Protein AF-A0A8T3R337-F1 (afdb_monomer_lite)

pLDDT: mean 83.23, std 15.84, range [38.03, 96.12]

Sequence (115 aa):
MPHIHSNEAEADEATDPTAIVEDTVIYLGPLELDQLRAALAAHLGGAIERPDTPARLEQALELVLADRNAPGRSRVVRRPAGISTPECWEVHLVGVDPASDAAIREAGRHGTFPA

Structure (mmCIF, N/CA/C/O backbone):
data_AF-A0A8T3R337-F1
#
_entry.id   AF-A0A8T3R337-F1
#
loop_
_atom_site.group_PDB
_atom_site.id
_atom_site.type_symbol
_atom_site.label_atom_id
_atom_site.label_alt_id
_atom_site.label_comp_id
_atom_site.label_asym_id
_atom_site.label_entity_id
_atom_site.label_seq_id
_atom_site.pdbx_PDB_ins_code
_atom_site.Cartn_x
_atom_site.Cartn_y
_atom_site.Cartn_z
_atom_site.occupancy
_atom_site.B_iso_or_equiv
_atom_site.auth_seq_id
_atom_site.auth_comp_id
_atom_site.auth_asym_id
_atom_site.auth_atom_id
_atom_site.pdbx_P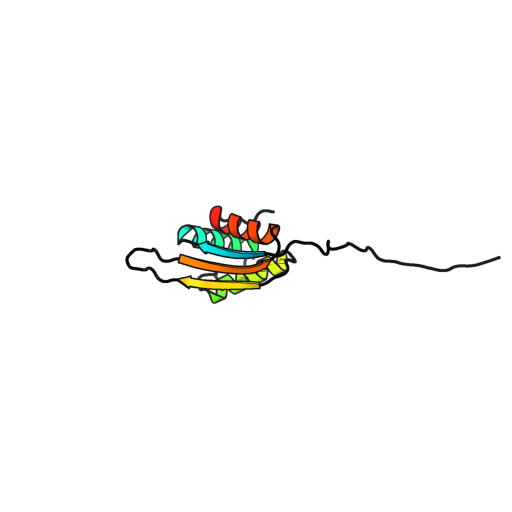DB_model_num
ATOM 1 N N . MET A 1 1 ? 27.345 -12.062 -60.244 1.00 39.06 1 MET A N 1
ATOM 2 C CA . MET A 1 1 ? 26.528 -13.006 -59.458 1.00 39.06 1 MET A CA 1
ATOM 3 C C . MET A 1 1 ? 25.810 -12.200 -58.383 1.00 39.06 1 MET A C 1
ATOM 5 O O . MET A 1 1 ? 26.506 -11.544 -57.618 1.00 39.06 1 MET A O 1
ATOM 9 N N . PRO A 1 2 ? 24.469 -12.137 -58.409 1.00 50.38 2 PRO A N 1
ATOM 10 C CA . PRO A 1 2 ? 23.650 -11.504 -57.372 1.00 50.38 2 PRO A CA 1
ATOM 11 C C . PRO A 1 2 ? 23.574 -12.418 -56.138 1.00 50.38 2 PRO A C 1
ATOM 13 O O . PRO A 1 2 ? 23.873 -13.594 -56.280 1.00 50.38 2 PRO A O 1
ATOM 16 N N . HIS A 1 3 ? 23.185 -11.896 -54.971 1.00 38.03 3 HIS A N 1
ATOM 17 C CA . HIS A 1 3 ? 22.228 -12.504 -54.027 1.00 38.03 3 HIS A CA 1
ATOM 18 C C . HIS A 1 3 ? 21.993 -11.532 -52.855 1.00 38.03 3 HIS A C 1
ATOM 20 O O . HIS A 1 3 ? 22.863 -11.307 -52.021 1.00 38.03 3 HIS A O 1
ATOM 26 N N . ILE A 1 4 ? 20.798 -10.941 -52.845 1.00 56.97 4 ILE A N 1
ATOM 27 C CA . ILE A 1 4 ? 20.146 -10.302 -51.696 1.00 56.97 4 ILE A CA 1
ATOM 28 C C . ILE A 1 4 ? 19.549 -11.424 -50.826 1.00 56.97 4 ILE A C 1
ATOM 30 O O . ILE A 1 4 ? 18.964 -12.344 -51.394 1.00 56.97 4 ILE A O 1
ATOM 34 N N . HIS A 1 5 ? 19.682 -11.327 -49.501 1.00 41.31 5 HIS A N 1
ATOM 35 C CA . HIS A 1 5 ? 18.719 -11.717 -48.446 1.00 41.31 5 HIS A CA 1
ATOM 36 C C . HIS A 1 5 ? 19.282 -11.121 -47.137 1.00 41.31 5 HIS A C 1
ATOM 38 O O . HIS A 1 5 ? 20.414 -11.415 -46.771 1.00 41.31 5 HIS A O 1
ATOM 44 N N . SER A 1 6 ? 18.686 -10.061 -46.585 1.00 54.38 6 SER A N 1
ATOM 45 C CA . SER A 1 6 ? 17.590 -10.116 -45.601 1.00 54.38 6 SER A CA 1
ATOM 46 C C . SER A 1 6 ? 17.969 -10.915 -44.354 1.00 54.38 6 SER A C 1
ATOM 48 O O . SER A 1 6 ? 17.975 -12.138 -44.411 1.00 54.38 6 SER A O 1
ATOM 50 N N . ASN A 1 7 ? 18.210 -10.228 -43.234 1.00 46.41 7 ASN A N 1
ATOM 51 C CA . ASN A 1 7 ? 17.546 -10.599 -41.986 1.00 46.41 7 ASN A CA 1
ATOM 52 C C . ASN A 1 7 ? 17.521 -9.406 -41.022 1.00 46.41 7 ASN A C 1
ATOM 54 O O . ASN A 1 7 ? 18.544 -9.004 -40.470 1.00 46.41 7 ASN A O 1
ATOM 58 N N . GLU A 1 8 ? 16.329 -8.846 -40.868 1.00 56.19 8 GLU A N 1
ATOM 59 C CA . GLU A 1 8 ? 15.905 -8.163 -39.656 1.00 56.19 8 GLU A CA 1
ATOM 60 C C . GLU A 1 8 ? 15.878 -9.217 -38.539 1.00 56.19 8 GLU A C 1
ATOM 62 O O . GLU A 1 8 ? 15.284 -10.277 -38.704 1.00 56.19 8 GLU A O 1
ATOM 67 N N . ALA A 1 9 ? 16.575 -8.965 -37.441 1.00 49.03 9 ALA A N 1
ATOM 68 C CA . ALA A 1 9 ? 16.358 -9.632 -36.161 1.00 49.03 9 ALA A CA 1
ATOM 69 C C . ALA A 1 9 ? 16.787 -8.591 -35.127 1.00 49.03 9 ALA A C 1
ATOM 71 O O . ALA A 1 9 ? 17.971 -8.298 -34.979 1.00 49.03 9 ALA A O 1
ATOM 72 N N . GLU A 1 10 ? 15.845 -7.717 -34.787 1.00 48.22 10 GLU A N 1
ATOM 73 C CA . GLU A 1 10 ? 15.122 -7.818 -33.518 1.00 48.22 10 GLU A CA 1
ATOM 74 C C . GLU A 1 10 ? 16.071 -7.450 -32.383 1.00 48.22 10 GLU A C 1
ATOM 76 O O . GLU A 1 10 ? 16.991 -8.183 -32.027 1.00 48.22 10 GLU A O 1
ATOM 81 N N . ALA A 1 11 ? 15.861 -6.239 -31.869 1.00 51.09 11 ALA A N 1
ATOM 82 C CA . ALA A 1 11 ? 16.364 -5.833 -30.576 1.00 51.09 11 ALA A CA 1
ATOM 83 C C . ALA A 1 11 ? 15.781 -6.804 -29.542 1.00 51.09 11 ALA A C 1
ATOM 85 O O . ALA A 1 11 ? 14.686 -6.596 -29.029 1.00 51.09 11 ALA A O 1
ATOM 86 N N . ASP A 1 12 ? 16.506 -7.890 -29.292 1.00 47.31 12 ASP A N 1
ATOM 87 C CA . ASP A 1 12 ? 16.351 -8.711 -28.104 1.00 47.31 12 ASP A CA 1
ATOM 88 C C . ASP A 1 12 ? 16.875 -7.858 -26.946 1.00 47.31 12 ASP A C 1
ATOM 90 O O . ASP A 1 12 ? 18.025 -7.950 -26.513 1.00 47.31 12 ASP A O 1
ATOM 94 N N . GLU A 1 13 ? 16.044 -6.910 -26.509 1.00 52.41 13 GLU A N 1
ATOM 95 C CA . GLU A 1 13 ? 16.128 -6.388 -25.157 1.00 52.41 13 GLU A CA 1
ATOM 96 C C . GLU A 1 13 ? 15.758 -7.572 -24.269 1.00 52.41 13 GLU A C 1
ATOM 98 O O . GLU A 1 13 ? 14.593 -7.802 -23.942 1.00 52.41 13 GLU A O 1
ATOM 103 N N . ALA A 1 14 ? 16.768 -8.401 -24.003 1.00 49.53 14 ALA A N 1
ATOM 104 C CA . ALA A 1 14 ? 16.708 -9.494 -23.066 1.00 49.53 14 ALA A CA 1
ATOM 105 C C . ALA A 1 14 ? 16.290 -8.895 -21.724 1.00 49.53 14 ALA A C 1
ATOM 107 O O . ALA A 1 14 ? 17.115 -8.430 -20.938 1.00 49.53 14 ALA A O 1
ATOM 108 N N . THR A 1 15 ? 14.981 -8.870 -21.482 1.00 55.28 15 THR A N 1
ATOM 109 C CA . THR A 1 15 ? 14.438 -8.817 -20.136 1.00 55.28 15 THR A CA 1
ATOM 110 C C . THR A 1 15 ? 15.079 -9.993 -19.434 1.00 55.28 15 THR A C 1
ATOM 112 O O . THR A 1 15 ? 14.800 -11.140 -19.785 1.00 55.28 15 THR A O 1
ATOM 115 N N . ASP A 1 16 ? 16.020 -9.698 -18.542 1.00 50.34 16 ASP A N 1
ATOM 116 C CA . ASP A 1 16 ? 16.810 -10.699 -17.847 1.00 50.34 16 ASP A CA 1
ATOM 117 C C . ASP A 1 16 ? 15.842 -11.733 -17.240 1.00 50.34 16 ASP A C 1
ATOM 119 O O . ASP A 1 16 ? 15.059 -11.390 -16.346 1.00 50.34 16 ASP A O 1
ATOM 123 N N . PRO A 1 17 ? 15.815 -12.987 -17.731 1.00 52.47 17 PRO A N 1
ATOM 124 C CA . PRO A 1 17 ? 14.813 -13.975 -17.325 1.00 52.47 17 PRO A CA 1
ATOM 125 C C . PRO A 1 17 ? 15.043 -14.483 -15.892 1.00 52.47 17 PRO A C 1
ATOM 127 O O . PRO A 1 17 ? 14.381 -15.420 -15.446 1.00 52.47 17 PRO A O 1
ATOM 130 N N . THR A 1 18 ? 15.979 -13.860 -15.170 1.00 52.72 18 THR A N 1
ATOM 131 C CA . THR A 1 18 ? 16.374 -14.173 -13.800 1.00 52.72 18 THR A CA 1
ATOM 132 C C . THR A 1 18 ? 16.157 -12.996 -12.854 1.00 52.72 18 THR A C 1
ATOM 134 O O . THR A 1 18 ? 16.812 -12.930 -11.813 1.00 52.72 18 THR A O 1
ATOM 137 N N . ALA A 1 19 ? 15.253 -12.061 -13.171 1.00 59.44 19 ALA A N 1
ATOM 138 C CA . ALA A 1 19 ? 14.753 -11.143 -12.153 1.00 59.44 19 ALA A CA 1
ATOM 139 C C . ALA A 1 19 ? 14.232 -11.991 -10.983 1.00 59.44 19 ALA A C 1
ATOM 141 O O . ALA A 1 19 ? 13.258 -12.729 -11.123 1.00 59.44 19 ALA A O 1
ATOM 142 N N . ILE A 1 20 ? 14.956 -11.974 -9.863 1.00 63.66 20 ILE A N 1
ATOM 143 C CA . ILE A 1 20 ? 14.569 -12.710 -8.663 1.00 63.66 20 ILE A CA 1
ATOM 144 C C . ILE A 1 20 ? 13.233 -12.126 -8.243 1.00 63.66 20 ILE A C 1
ATOM 146 O O . ILE A 1 20 ? 13.100 -10.915 -8.141 1.00 63.66 20 ILE A O 1
ATOM 150 N N . VAL A 1 21 ? 12.240 -12.983 -8.066 1.00 75.69 21 VAL A N 1
ATOM 151 C CA . VAL A 1 21 ? 10.893 -12.564 -7.720 1.00 75.69 21 VAL A CA 1
ATOM 152 C C . VAL A 1 21 ? 10.619 -13.006 -6.291 1.00 75.69 21 VAL A C 1
ATOM 154 O O . VAL A 1 21 ? 10.826 -14.177 -5.964 1.00 75.69 21 VAL A O 1
ATOM 157 N N . GLU A 1 22 ? 10.177 -12.083 -5.441 1.00 77.75 22 GLU A N 1
ATOM 158 C CA . GLU A 1 22 ? 10.007 -12.330 -4.011 1.00 77.75 22 GLU A CA 1
ATOM 159 C C . GLU A 1 22 ? 8.573 -12.068 -3.549 1.00 77.75 22 GLU A C 1
ATOM 161 O O . GLU A 1 22 ? 7.881 -11.167 -4.032 1.00 77.75 22 GLU A O 1
ATOM 166 N N . ASP A 1 23 ? 8.151 -12.863 -2.565 1.00 88.31 23 ASP A N 1
ATOM 167 C CA . ASP A 1 23 ? 6.916 -12.636 -1.829 1.00 88.31 23 ASP A CA 1
ATOM 168 C C . ASP A 1 23 ? 7.254 -11.891 -0.535 1.00 88.31 23 ASP A C 1
ATOM 170 O O . ASP A 1 23 ? 7.925 -12.421 0.355 1.00 88.31 23 ASP A O 1
ATOM 174 N N . THR A 1 24 ? 6.782 -10.654 -0.420 1.00 90.00 24 THR A N 1
ATOM 175 C CA . THR A 1 24 ? 7.024 -9.784 0.732 1.00 90.00 24 THR A CA 1
ATOM 176 C C . THR A 1 24 ? 5.720 -9.424 1.432 1.00 90.00 24 THR A C 1
ATOM 178 O O . THR A 1 24 ? 4.705 -9.139 0.801 1.00 90.00 24 THR A O 1
ATOM 181 N N . VAL A 1 25 ? 5.780 -9.316 2.763 1.00 92.75 25 VAL A N 1
ATOM 182 C CA . VAL A 1 25 ? 4.742 -8.659 3.567 1.00 92.75 25 VAL A CA 1
ATOM 183 C C . VAL A 1 25 ? 5.308 -7.399 4.220 1.00 92.75 25 VAL A C 1
ATOM 185 O O . VAL A 1 25 ? 6.291 -7.459 4.959 1.00 92.75 25 VAL A O 1
ATOM 188 N N . ILE A 1 26 ? 4.670 -6.258 3.966 1.00 92.81 26 ILE A N 1
ATOM 189 C CA . ILE A 1 26 ? 4.994 -4.956 4.556 1.00 92.81 26 ILE A CA 1
ATOM 190 C C . ILE A 1 26 ? 3.910 -4.606 5.575 1.00 92.81 26 ILE A C 1
ATOM 192 O O . ILE A 1 26 ? 2.724 -4.582 5.246 1.00 92.81 26 ILE A O 1
ATOM 196 N N . TYR A 1 27 ? 4.316 -4.298 6.806 1.00 93.38 27 TYR A N 1
ATOM 197 C CA . TYR A 1 27 ? 3.423 -3.776 7.837 1.00 93.38 27 TYR A CA 1
ATOM 198 C C . TYR A 1 27 ? 3.518 -2.254 7.864 1.00 93.38 27 TYR A C 1
ATOM 200 O O . TYR A 1 27 ? 4.587 -1.701 8.113 1.00 93.38 27 TYR A O 1
ATOM 208 N N . LEU A 1 28 ? 2.394 -1.587 7.622 1.00 93.94 28 LEU A N 1
ATOM 209 C CA . LEU A 1 28 ? 2.281 -0.135 7.613 1.00 93.94 28 LEU A CA 1
ATOM 210 C C . LEU A 1 28 ? 1.531 0.321 8.861 1.00 93.94 28 LEU A C 1
ATOM 212 O O . LEU A 1 28 ? 0.365 -0.038 9.067 1.00 93.94 28 LEU A O 1
ATOM 216 N N . GLY A 1 29 ? 2.199 1.114 9.694 1.00 92.81 29 GLY A N 1
ATOM 217 C CA . GLY A 1 29 ? 1.534 1.883 10.733 1.00 92.81 29 GLY A CA 1
ATOM 218 C C . GLY A 1 29 ? 0.788 3.086 10.140 1.00 92.81 29 GLY A C 1
ATOM 219 O O . GLY A 1 29 ? 0.818 3.320 8.929 1.00 92.81 29 GLY A O 1
ATOM 220 N N . PRO A 1 30 ? 0.093 3.875 10.978 1.00 91.12 30 PRO A N 1
ATOM 221 C CA . PRO A 1 30 ? -0.673 5.026 10.507 1.00 91.12 30 PRO A CA 1
ATOM 222 C C . PRO A 1 30 ? 0.165 6.063 9.749 1.00 91.12 30 PRO A C 1
ATOM 224 O O . PRO A 1 30 ? -0.326 6.643 8.784 1.00 91.12 30 PRO A O 1
ATOM 227 N N . LEU A 1 31 ? 1.414 6.286 10.177 1.00 92.69 31 LEU A N 1
ATOM 228 C CA . LEU A 1 31 ? 2.317 7.244 9.542 1.00 92.69 31 LEU A CA 1
ATOM 229 C C . LEU A 1 31 ? 2.789 6.732 8.180 1.00 92.69 31 LEU A C 1
ATOM 231 O O . LEU A 1 31 ? 2.675 7.449 7.190 1.00 92.69 31 LEU A O 1
ATOM 235 N N . GLU A 1 32 ? 3.267 5.490 8.124 1.00 94.75 32 GLU A N 1
ATOM 236 C CA . GLU A 1 32 ? 3.773 4.889 6.890 1.00 94.75 32 GLU A CA 1
ATOM 237 C C . GLU A 1 32 ? 2.665 4.749 5.842 1.00 94.75 32 GLU A C 1
ATOM 239 O O . GLU A 1 32 ? 2.873 4.949 4.646 1.00 94.75 32 GLU A O 1
ATOM 244 N N . LEU A 1 33 ? 1.447 4.449 6.296 1.00 94.38 33 LEU A N 1
ATOM 245 C CA . LEU A 1 33 ? 0.272 4.392 5.441 1.00 94.38 33 LEU A CA 1
ATOM 246 C C . LEU A 1 33 ? -0.073 5.765 4.851 1.00 94.38 33 LEU A C 1
ATOM 248 O O . LEU A 1 33 ? -0.410 5.847 3.672 1.00 94.38 33 LEU A O 1
ATOM 252 N N . ASP A 1 34 ? -0.011 6.839 5.640 1.00 94.25 34 ASP A N 1
ATOM 253 C CA . ASP A 1 34 ? -0.262 8.198 5.144 1.00 94.25 34 ASP A CA 1
ATOM 254 C C . ASP A 1 34 ? 0.803 8.633 4.127 1.00 94.25 34 ASP A C 1
ATOM 256 O O . ASP A 1 34 ? 0.467 9.119 3.045 1.00 94.25 34 ASP A O 1
ATOM 260 N N . GLN A 1 35 ? 2.073 8.345 4.420 1.00 95.38 35 GLN A N 1
ATOM 261 C CA . GLN A 1 35 ? 3.194 8.587 3.515 1.00 95.38 35 GLN A CA 1
ATOM 262 C C . GLN A 1 35 ? 3.029 7.834 2.193 1.00 95.38 35 GLN A C 1
ATOM 264 O O . GLN A 1 35 ? 3.093 8.451 1.130 1.00 95.38 35 GLN A O 1
ATOM 269 N N . LEU A 1 36 ? 2.724 6.534 2.237 1.00 95.06 36 LEU A N 1
ATOM 270 C CA . LEU A 1 36 ? 2.492 5.741 1.031 1.00 95.06 36 LEU A CA 1
ATOM 271 C C . LEU A 1 36 ? 1.326 6.298 0.204 1.00 95.06 36 LEU A C 1
ATOM 273 O O . LEU A 1 36 ? 1.422 6.400 -1.016 1.00 95.06 36 LEU A O 1
ATOM 277 N N . ARG A 1 37 ? 0.225 6.700 0.848 1.00 94.50 37 ARG A N 1
ATOM 278 C CA . ARG A 1 37 ? -0.932 7.296 0.159 1.00 94.50 37 ARG A CA 1
ATOM 279 C C . ARG A 1 37 ? -0.576 8.608 -0.529 1.00 94.50 37 ARG A C 1
ATOM 281 O O . ARG A 1 37 ? -1.021 8.835 -1.653 1.00 94.50 37 ARG A O 1
ATOM 288 N N . ALA A 1 38 ? 0.202 9.460 0.135 1.00 92.75 38 ALA A N 1
ATOM 289 C CA . ALA A 1 38 ? 0.687 10.706 -0.443 1.00 92.75 38 ALA A CA 1
ATOM 290 C C . ALA A 1 38 ? 1.614 10.437 -1.638 1.00 92.75 38 ALA A C 1
ATOM 292 O O . ALA A 1 38 ? 1.436 11.050 -2.689 1.00 92.75 38 ALA A O 1
ATOM 293 N N . ALA A 1 39 ? 2.526 9.468 -1.508 1.00 94.12 39 ALA A N 1
ATOM 294 C CA . ALA A 1 39 ? 3.421 9.043 -2.579 1.00 94.12 39 ALA A CA 1
ATOM 295 C C . ALA A 1 39 ? 2.643 8.539 -3.802 1.00 94.12 39 ALA A C 1
ATOM 297 O O . ALA A 1 39 ? 2.914 8.957 -4.922 1.00 94.12 39 ALA A O 1
ATOM 298 N N . LEU A 1 40 ? 1.642 7.680 -3.585 1.00 93.56 40 LEU A N 1
ATOM 299 C CA . LEU A 1 40 ? 0.793 7.129 -4.643 1.00 93.56 40 LEU A CA 1
ATOM 300 C C . LEU A 1 40 ? -0.003 8.220 -5.357 1.00 93.56 40 LEU A C 1
ATOM 302 O O . LEU A 1 40 ? -0.057 8.237 -6.582 1.00 93.56 40 LEU A O 1
ATOM 306 N N . ALA A 1 41 ? -0.589 9.152 -4.602 1.00 91.69 41 ALA A N 1
ATOM 307 C CA . ALA A 1 41 ? -1.320 10.277 -5.175 1.00 91.69 41 ALA A CA 1
ATOM 308 C C . ALA A 1 41 ? -0.405 11.225 -5.967 1.00 91.69 41 ALA A C 1
ATOM 310 O O . ALA A 1 41 ? -0.826 11.769 -6.984 1.00 91.69 41 ALA A O 1
ATOM 311 N N . ALA A 1 42 ? 0.842 11.421 -5.528 1.00 91.81 42 ALA A N 1
ATOM 312 C CA . ALA A 1 42 ? 1.823 12.223 -6.252 1.00 91.81 42 ALA A CA 1
ATOM 313 C C . ALA A 1 42 ? 2.323 11.522 -7.527 1.00 91.81 42 ALA A C 1
ATOM 315 O O . ALA A 1 42 ? 2.460 12.177 -8.557 1.00 91.81 42 ALA A O 1
ATOM 316 N N . HIS A 1 43 ? 2.562 10.207 -7.463 1.00 90.50 43 HIS A N 1
ATOM 317 C CA . HIS A 1 43 ? 3.081 9.403 -8.575 1.00 90.50 43 HIS A CA 1
ATOM 318 C C . HIS A 1 43 ? 2.037 9.185 -9.672 1.00 90.50 43 HIS A C 1
ATOM 320 O O . HIS A 1 43 ? 2.298 9.437 -10.842 1.00 90.50 43 HIS A O 1
ATOM 326 N N . LEU A 1 44 ? 0.827 8.765 -9.293 1.00 89.25 44 LEU A N 1
ATOM 327 C CA . LEU A 1 44 ? -0.256 8.451 -10.233 1.00 89.25 44 LEU A CA 1
ATOM 328 C C . LEU A 1 44 ? -1.132 9.671 -10.567 1.0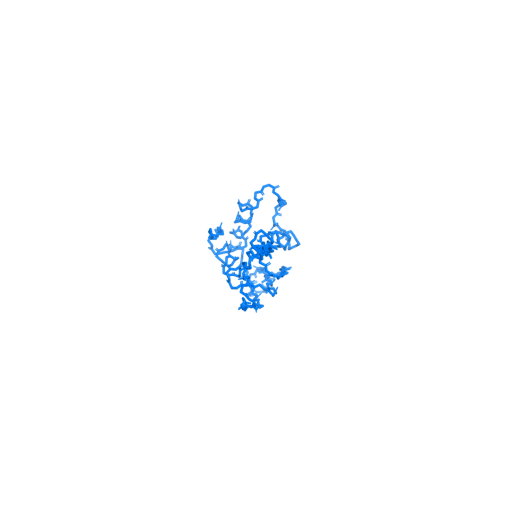0 89.25 44 LEU A C 1
ATOM 330 O O . LEU A 1 44 ? -1.945 9.635 -11.495 1.00 89.25 44 LEU A O 1
ATOM 334 N N . GLY A 1 45 ? -0.991 10.765 -9.816 1.00 85.38 45 GLY A N 1
ATOM 335 C CA . GLY A 1 45 ? -1.762 11.988 -10.009 1.00 85.38 45 GLY A CA 1
ATOM 336 C C . GLY A 1 45 ? -3.274 11.762 -9.894 1.00 85.38 45 GLY A C 1
ATOM 337 O O . GLY A 1 45 ? -3.763 11.019 -9.045 1.00 85.38 45 GLY A O 1
ATOM 338 N N . GLY A 1 46 ? -4.039 12.411 -10.778 1.00 78.88 46 GLY A N 1
ATOM 339 C CA . GLY A 1 46 ? -5.503 12.310 -10.827 1.00 78.88 46 GLY A CA 1
ATOM 340 C C . GLY A 1 46 ? -6.047 11.005 -11.421 1.00 78.88 46 GLY A C 1
ATOM 341 O O . GLY A 1 46 ? -7.253 10.909 -11.633 1.00 78.88 46 GLY A O 1
ATOM 342 N N . ALA A 1 47 ? -5.186 10.028 -11.727 1.00 78.56 47 ALA A N 1
ATOM 343 C CA . ALA A 1 47 ? -5.598 8.748 -12.301 1.00 78.56 47 ALA A CA 1
ATOM 344 C C . ALA A 1 47 ? -6.244 7.802 -11.275 1.00 78.56 47 ALA A C 1
ATOM 346 O O . ALA A 1 47 ? -6.874 6.820 -11.669 1.00 78.56 47 ALA A O 1
ATOM 347 N N . ILE A 1 48 ? -6.109 8.089 -9.975 1.00 85.81 48 ILE A N 1
ATOM 348 C CA . ILE A 1 48 ? -6.650 7.255 -8.899 1.00 85.81 48 ILE A CA 1
ATOM 349 C C . ILE A 1 48 ? -7.623 8.010 -7.999 1.00 85.81 48 ILE A C 1
ATOM 351 O O . ILE A 1 48 ? -7.485 9.206 -7.736 1.00 85.81 48 ILE A O 1
ATOM 355 N N . GLU A 1 49 ? -8.593 7.273 -7.460 1.00 87.44 49 GLU A N 1
ATOM 356 C CA . GLU A 1 49 ? -9.312 7.715 -6.270 1.00 87.44 49 GLU A CA 1
ATOM 357 C C . GLU A 1 49 ? -8.371 7.733 -5.056 1.00 87.44 49 GLU A C 1
ATOM 359 O O . GLU A 1 49 ? -7.350 7.044 -5.020 1.00 87.44 49 GLU A O 1
ATOM 364 N N . ARG A 1 50 ? -8.737 8.492 -4.016 1.00 86.81 50 ARG A N 1
ATOM 365 C CA . ARG A 1 50 ? -7.953 8.553 -2.777 1.00 86.81 50 ARG A CA 1
ATOM 366 C C . ARG A 1 50 ? -7.766 7.132 -2.201 1.00 86.81 50 ARG A C 1
ATOM 368 O O . ARG A 1 50 ? -8.771 6.482 -1.928 1.00 86.81 50 ARG A O 1
ATOM 375 N N . PRO A 1 51 ? -6.530 6.656 -1.953 1.00 90.44 51 PRO A N 1
ATOM 376 C CA . PRO A 1 51 ? -6.268 5.288 -1.486 1.00 90.44 51 PRO A CA 1
ATOM 377 C C . PRO A 1 51 ? -6.553 5.092 0.019 1.00 90.44 51 PRO A C 1
ATOM 379 O O . PRO A 1 51 ? -5.697 4.690 0.804 1.00 90.44 51 PRO A O 1
ATOM 382 N N . ASP A 1 52 ? -7.772 5.410 0.457 1.00 90.56 52 ASP A N 1
ATOM 383 C CA . ASP A 1 52 ? -8.210 5.438 1.859 1.00 90.56 52 ASP A CA 1
ATOM 384 C C . ASP A 1 52 ? -8.826 4.119 2.362 1.00 90.56 52 ASP A C 1
ATOM 386 O O . ASP A 1 52 ? -8.976 3.922 3.569 1.00 90.56 52 ASP A O 1
ATOM 390 N N . THR A 1 53 ? -9.134 3.192 1.454 1.00 92.81 53 THR A N 1
ATOM 391 C CA . THR A 1 53 ? -9.640 1.843 1.752 1.00 92.81 53 THR A CA 1
ATOM 392 C C . THR A 1 53 ? -8.648 0.775 1.282 1.00 92.81 53 THR A C 1
ATOM 394 O O . THR A 1 53 ? -7.859 1.055 0.379 1.00 92.81 53 THR A O 1
ATOM 397 N N . PRO A 1 54 ? -8.669 -0.451 1.846 1.00 94.25 54 PRO A N 1
ATOM 398 C CA . PRO A 1 54 ? -7.764 -1.519 1.415 1.00 94.25 54 PRO A CA 1
ATOM 399 C C . PRO A 1 54 ? -7.846 -1.795 -0.086 1.00 94.25 54 PRO A C 1
ATOM 401 O O . PRO A 1 54 ? -6.819 -1.825 -0.747 1.00 94.25 54 PRO A O 1
ATOM 404 N N . ALA A 1 55 ? -9.061 -1.875 -0.636 1.00 93.69 55 ALA A N 1
ATOM 405 C CA . ALA A 1 55 ? -9.275 -2.118 -2.061 1.00 93.69 55 ALA A CA 1
ATOM 406 C C . ALA A 1 55 ? -8.715 -0.995 -2.952 1.00 93.69 55 ALA A C 1
ATOM 408 O O . ALA A 1 55 ? -8.120 -1.271 -3.987 1.00 93.69 55 ALA A O 1
ATOM 409 N N . ARG A 1 56 ? -8.866 0.275 -2.548 1.00 94.56 56 ARG A N 1
ATOM 410 C CA . ARG A 1 56 ? -8.300 1.402 -3.309 1.00 94.56 56 ARG A CA 1
ATOM 411 C C . ARG A 1 56 ? -6.783 1.471 -3.207 1.00 94.56 56 ARG A C 1
ATOM 413 O O . ARG A 1 56 ? -6.130 1.825 -4.180 1.00 94.56 56 ARG A O 1
ATOM 420 N N . LEU A 1 57 ? -6.226 1.152 -2.039 1.00 94.94 57 LEU A N 1
ATOM 421 C CA . LEU A 1 57 ? -4.778 1.085 -1.874 1.00 94.94 57 LEU A CA 1
ATOM 422 C C . LEU A 1 57 ? -4.187 -0.042 -2.725 1.00 94.94 57 LEU A C 1
ATOM 424 O O . LEU A 1 57 ? -3.194 0.185 -3.401 1.00 94.94 57 LEU A O 1
ATOM 428 N N . GLU A 1 58 ? -4.827 -1.212 -2.738 1.00 95.31 58 GLU A N 1
ATOM 429 C CA . GLU A 1 58 ? -4.465 -2.340 -3.603 1.00 95.31 58 GLU A CA 1
ATOM 430 C C . GLU A 1 58 ? -4.484 -1.921 -5.076 1.00 95.31 58 GLU A C 1
ATOM 432 O O . GLU A 1 58 ? -3.471 -2.020 -5.753 1.00 95.31 58 GLU A O 1
ATOM 437 N N . GLN A 1 59 ? -5.576 -1.315 -5.552 1.00 94.31 59 GLN A N 1
ATOM 438 C CA . GLN A 1 59 ? -5.664 -0.829 -6.931 1.00 94.31 59 GLN A CA 1
ATOM 439 C C . GLN A 1 59 ? -4.573 0.197 -7.280 1.00 94.31 59 GLN A C 1
ATOM 441 O O . GLN A 1 59 ? -4.014 0.151 -8.373 1.00 94.31 59 GLN A O 1
ATOM 446 N N . ALA A 1 60 ? -4.263 1.127 -6.375 1.00 94.81 60 ALA A N 1
ATOM 447 C CA . ALA A 1 60 ? -3.195 2.097 -6.597 1.00 94.81 60 ALA A CA 1
ATOM 448 C C . ALA A 1 60 ? -1.814 1.421 -6.665 1.00 94.81 60 ALA A C 1
ATOM 450 O O . ALA A 1 60 ? -0.990 1.804 -7.489 1.00 94.81 60 ALA A O 1
ATOM 451 N N . LEU A 1 61 ? -1.570 0.395 -5.845 1.00 94.25 61 LEU A N 1
ATOM 452 C CA . LEU A 1 61 ? -0.337 -0.391 -5.898 1.00 94.25 61 LEU A CA 1
ATOM 453 C C . LEU A 1 61 ? -0.233 -1.196 -7.198 1.00 94.25 61 LEU A C 1
ATOM 455 O O . LEU A 1 61 ? 0.825 -1.172 -7.817 1.00 94.25 61 LEU A O 1
ATOM 459 N N . GLU A 1 62 ? -1.318 -1.826 -7.661 1.00 93.94 62 GLU A N 1
ATOM 460 C CA . GLU A 1 62 ? -1.358 -2.496 -8.972 1.00 93.94 62 GLU A CA 1
ATOM 461 C C . GLU A 1 62 ? -0.989 -1.541 -10.111 1.00 93.94 62 GLU A C 1
ATOM 463 O O . GLU A 1 62 ? -0.240 -1.904 -11.014 1.00 93.94 62 GLU A O 1
ATOM 468 N N . LEU A 1 63 ? -1.488 -0.303 -10.064 1.00 93.50 63 LEU A N 1
ATOM 469 C CA . LEU A 1 63 ? -1.177 0.703 -11.076 1.00 93.50 63 LEU A CA 1
ATOM 470 C C . LEU A 1 63 ? 0.294 1.119 -11.047 1.00 93.50 63 LEU A C 1
ATOM 472 O O . LEU A 1 63 ? 0.883 1.280 -12.110 1.00 93.50 63 LEU A O 1
ATOM 476 N N . VAL A 1 64 ? 0.903 1.253 -9.864 1.00 92.44 64 VAL A N 1
ATOM 477 C CA . VAL A 1 64 ? 2.348 1.517 -9.762 1.00 92.44 64 VAL A CA 1
ATOM 478 C C . VAL A 1 64 ? 3.168 0.339 -10.274 1.00 92.44 64 VAL A C 1
ATOM 480 O O . VAL A 1 64 ? 4.139 0.549 -10.994 1.00 92.44 64 VAL A O 1
ATOM 483 N N . LEU A 1 65 ? 2.797 -0.896 -9.931 1.00 91.81 65 LEU A N 1
ATOM 484 C CA . LEU A 1 65 ? 3.490 -2.080 -10.443 1.00 91.81 65 LEU A CA 1
ATOM 485 C C . LEU A 1 65 ? 3.402 -2.138 -11.975 1.00 91.81 65 LEU A C 1
ATOM 487 O O . LEU A 1 65 ? 4.418 -2.331 -12.636 1.00 91.81 65 LEU A O 1
ATOM 491 N N . ALA A 1 66 ? 2.224 -1.871 -12.544 1.00 90.94 66 ALA A N 1
ATOM 492 C CA . ALA A 1 66 ? 2.030 -1.815 -13.990 1.00 90.94 66 ALA A CA 1
ATOM 493 C C . ALA A 1 66 ? 2.833 -0.684 -14.661 1.00 90.94 66 ALA A C 1
ATOM 495 O O . ALA A 1 66 ? 3.457 -0.920 -15.692 1.00 90.94 66 ALA A O 1
ATOM 496 N N . ASP A 1 67 ? 2.858 0.518 -14.075 1.00 90.31 67 ASP A N 1
ATOM 497 C CA . ASP A 1 67 ? 3.645 1.667 -14.559 1.00 90.31 67 ASP A CA 1
ATOM 498 C C . ASP A 1 67 ? 5.150 1.357 -14.591 1.00 90.31 67 ASP A C 1
ATOM 500 O O . ASP A 1 67 ? 5.858 1.729 -15.524 1.00 90.31 67 ASP A O 1
ATOM 504 N N . ARG A 1 68 ? 5.628 0.586 -13.609 1.00 87.25 68 ARG A N 1
ATOM 505 C CA . ARG A 1 68 ? 7.027 0.146 -13.515 1.00 87.25 68 ARG A CA 1
ATOM 506 C C . ARG A 1 68 ? 7.331 -1.110 -14.329 1.00 87.25 68 ARG A C 1
ATOM 508 O O . ARG A 1 68 ? 8.450 -1.610 -14.258 1.00 87.25 68 ARG A O 1
ATOM 515 N N . ASN A 1 69 ? 6.354 -1.628 -15.077 1.00 87.56 69 ASN A N 1
ATOM 516 C CA . ASN A 1 69 ? 6.436 -2.907 -15.783 1.00 87.56 69 ASN A CA 1
ATOM 517 C C . ASN A 1 69 ? 6.898 -4.061 -14.866 1.00 87.56 69 ASN A C 1
ATOM 519 O O . ASN A 1 69 ? 7.584 -4.990 -15.297 1.00 87.56 69 ASN A O 1
ATOM 523 N N . ALA A 1 70 ? 6.549 -3.969 -13.582 1.00 85.00 70 ALA A N 1
ATOM 524 C CA . ALA A 1 70 ? 6.915 -4.932 -12.565 1.00 85.00 70 ALA A CA 1
ATOM 525 C C . ALA A 1 70 ? 5.986 -6.149 -12.660 1.00 85.00 70 ALA A C 1
ATOM 527 O O . ALA A 1 70 ? 4.760 -5.984 -12.723 1.00 85.00 70 ALA A O 1
ATOM 528 N N . PRO A 1 71 ? 6.523 -7.380 -12.648 1.00 83.38 71 PRO A N 1
ATOM 529 C CA . PRO A 1 71 ? 5.690 -8.554 -12.467 1.00 83.38 71 PRO A CA 1
ATOM 530 C C . PRO A 1 71 ? 5.076 -8.536 -11.060 1.00 83.38 71 PRO A C 1
ATOM 532 O O . PRO A 1 71 ? 5.616 -7.935 -10.132 1.00 83.38 71 PRO A O 1
ATOM 535 N N . GLY A 1 72 ? 3.942 -9.216 -10.903 1.00 87.12 72 GLY A N 1
ATOM 536 C CA . GLY A 1 72 ? 3.383 -9.518 -9.589 1.00 87.12 72 GLY A CA 1
ATOM 537 C C . GLY A 1 72 ? 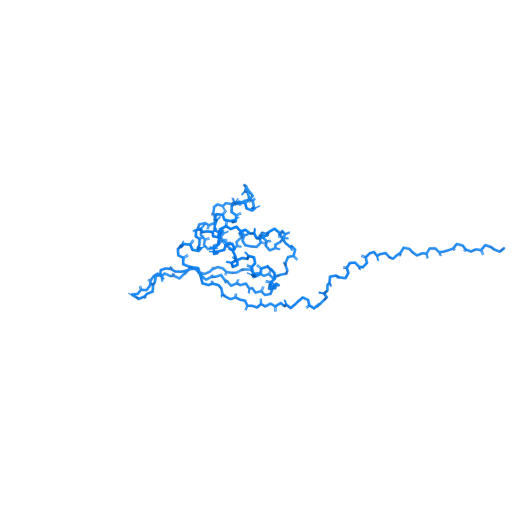2.010 -8.927 -9.327 1.00 87.12 72 GLY A C 1
ATOM 538 O O . GLY A 1 72 ? 1.330 -8.425 -10.221 1.00 87.12 72 GLY A O 1
ATOM 539 N N . ARG A 1 73 ? 1.571 -9.102 -8.082 1.00 90.88 73 ARG A N 1
ATOM 540 C CA . ARG A 1 73 ? 0.290 -8.627 -7.563 1.00 90.88 73 ARG A CA 1
ATOM 541 C C . ARG A 1 73 ? 0.458 -8.142 -6.137 1.00 90.88 73 ARG A C 1
ATOM 543 O O . ARG A 1 73 ? 1.261 -8.665 -5.367 1.00 90.88 73 ARG A O 1
ATOM 550 N N . SER A 1 74 ? -0.369 -7.189 -5.774 1.00 93.31 74 SER A N 1
ATOM 551 C CA . SER A 1 74 ? -0.520 -6.646 -4.443 1.00 93.31 74 SER A CA 1
ATOM 552 C C . SER A 1 74 ? -1.808 -7.156 -3.802 1.00 93.31 74 SER A C 1
ATOM 554 O O . SER A 1 74 ? -2.812 -7.433 -4.460 1.00 93.31 74 SER A O 1
ATOM 556 N N . ARG A 1 75 ? -1.784 -7.296 -2.480 1.00 95.44 75 ARG A N 1
ATOM 557 C CA . ARG A 1 75 ? -2.982 -7.514 -1.681 1.00 95.44 75 ARG A CA 1
ATOM 558 C C . ARG A 1 75 ? -2.907 -6.732 -0.388 1.00 95.44 75 ARG A C 1
ATOM 560 O O . ARG A 1 75 ? -1.916 -6.824 0.332 1.00 95.44 75 ARG A O 1
ATOM 567 N N . VAL A 1 76 ? -3.970 -6.008 -0.058 1.00 96.12 76 VAL A N 1
ATOM 568 C CA . VAL A 1 76 ? -3.996 -5.158 1.138 1.00 96.12 76 VAL A CA 1
ATOM 569 C C . VAL A 1 76 ? -4.992 -5.684 2.162 1.00 96.12 76 VAL A C 1
ATOM 571 O O . VAL A 1 76 ? -6.172 -5.889 1.879 1.00 96.12 76 VAL A O 1
ATOM 574 N N . VAL A 1 77 ? -4.531 -5.860 3.400 1.00 94.88 77 VAL A N 1
ATOM 575 C CA . VAL A 1 77 ? -5.357 -6.301 4.527 1.00 94.88 77 VAL A CA 1
ATOM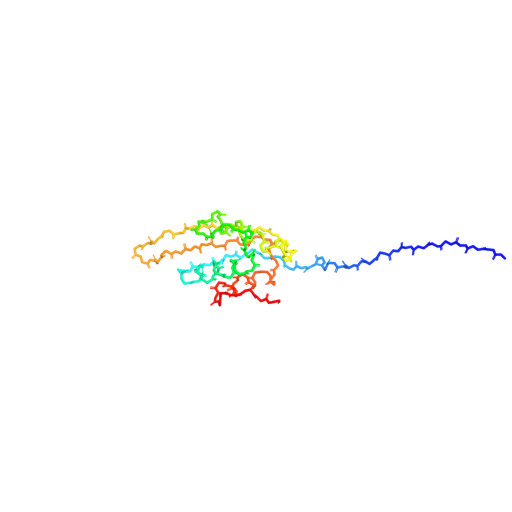 576 C C . VAL A 1 77 ? -5.282 -5.276 5.650 1.00 94.88 77 VAL A C 1
ATOM 578 O O . VAL A 1 77 ? -4.225 -5.015 6.214 1.00 94.88 77 VAL A O 1
ATOM 581 N N . ARG A 1 78 ? -6.430 -4.712 6.030 1.00 94.31 78 ARG A N 1
ATOM 582 C CA . ARG A 1 78 ? -6.533 -3.861 7.221 1.00 94.31 78 ARG A CA 1
ATOM 583 C C . ARG A 1 78 ? -6.592 -4.725 8.477 1.00 94.31 78 ARG A C 1
ATOM 585 O O . ARG A 1 78 ? -7.465 -5.586 8.592 1.00 94.31 78 ARG A O 1
ATOM 592 N N . ARG A 1 79 ? -5.714 -4.458 9.442 1.00 91.19 79 ARG A N 1
ATOM 593 C CA . ARG A 1 79 ? -5.688 -5.119 10.749 1.00 91.19 79 ARG A CA 1
ATOM 594 C C . ARG A 1 79 ? -6.156 -4.127 11.815 1.00 91.19 79 ARG A C 1
ATOM 596 O O . ARG A 1 79 ? -5.503 -3.104 12.022 1.00 91.19 79 ARG A O 1
ATOM 603 N N . PRO A 1 80 ? -7.299 -4.380 12.473 1.00 86.75 80 PRO A N 1
ATOM 604 C CA . PRO A 1 80 ? -7.805 -3.477 13.497 1.00 86.75 80 PRO A CA 1
ATOM 605 C C . PRO A 1 80 ? -6.859 -3.431 14.701 1.00 86.75 80 PRO A C 1
ATOM 607 O O . PRO A 1 80 ? -6.155 -4.402 14.985 1.00 86.75 80 PRO A O 1
ATOM 610 N N . ALA A 1 81 ? -6.882 -2.312 15.429 1.00 87.62 81 ALA A N 1
ATOM 611 C CA . ALA A 1 81 ? -6.145 -2.182 16.679 1.00 87.62 81 ALA A CA 1
ATOM 612 C C . ALA A 1 81 ? -6.572 -3.270 17.679 1.00 87.62 81 ALA A C 1
ATOM 614 O O . ALA A 1 81 ? -7.763 -3.515 17.891 1.00 87.62 81 ALA A O 1
ATOM 615 N N . GLY A 1 82 ? -5.585 -3.918 18.289 1.00 85.50 82 GLY A N 1
ATOM 616 C CA . GLY A 1 82 ? -5.767 -4.839 19.401 1.00 85.50 82 GLY A CA 1
ATOM 617 C C . GLY A 1 82 ? -5.552 -4.140 20.742 1.00 85.50 82 GLY A C 1
ATOM 618 O O . GLY A 1 82 ? -5.199 -2.968 20.812 1.00 85.50 82 GLY A O 1
ATOM 619 N N . ILE A 1 83 ? -5.702 -4.891 21.834 1.00 82.56 83 ILE A N 1
ATOM 620 C CA . ILE A 1 83 ? -5.488 -4.384 23.204 1.00 82.56 83 ILE A CA 1
ATOM 621 C C . ILE A 1 83 ? -4.052 -3.863 23.404 1.00 82.56 83 ILE A C 1
ATOM 623 O O . ILE A 1 83 ? -3.828 -2.947 24.191 1.00 82.56 83 ILE A O 1
ATOM 627 N N . SER A 1 84 ? -3.078 -4.436 22.692 1.00 78.06 84 SER A N 1
ATOM 628 C CA . SER A 1 84 ? -1.654 -4.087 22.814 1.00 78.06 84 SER A CA 1
ATOM 629 C C . SER A 1 84 ? -0.987 -3.749 21.479 1.00 78.06 84 SER A C 1
ATOM 631 O O . SER A 1 84 ? 0.223 -3.546 21.446 1.00 78.06 84 SER A O 1
ATOM 633 N N . THR A 1 85 ? -1.745 -3.692 20.382 1.00 78.31 85 THR A N 1
ATOM 634 C CA . THR A 1 85 ? -1.217 -3.415 19.039 1.00 78.31 85 THR A CA 1
ATOM 635 C C . THR A 1 85 ? -2.010 -2.287 18.384 1.00 78.31 85 THR A C 1
ATOM 637 O O . THR A 1 85 ? -3.241 -2.357 18.368 1.0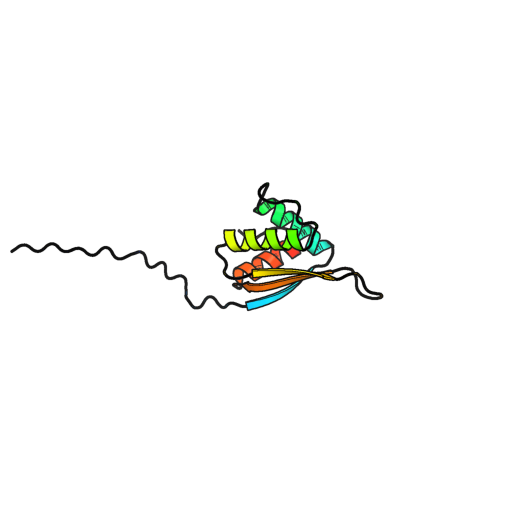0 78.31 85 THR A O 1
ATOM 640 N N . PRO A 1 86 ? -1.353 -1.247 17.840 1.00 83.69 86 PRO A N 1
ATOM 641 C CA . PRO A 1 86 ? -2.054 -0.213 17.086 1.00 83.69 86 PRO A CA 1
ATOM 642 C C . PRO A 1 86 ? -2.679 -0.791 15.808 1.00 83.69 86 PRO A C 1
ATOM 644 O O . PRO A 1 86 ? -2.337 -1.894 15.379 1.00 83.69 86 PRO A O 1
ATOM 647 N N . GLU A 1 87 ? -3.602 -0.041 15.198 1.00 88.50 87 GLU A N 1
ATOM 648 C CA . GLU A 1 87 ? -4.099 -0.370 13.859 1.00 88.50 87 GLU A CA 1
ATOM 649 C C . GLU A 1 87 ? -2.922 -0.381 12.875 1.00 88.50 87 GLU A C 1
ATOM 651 O O . GLU A 1 87 ? -2.115 0.551 12.863 1.00 88.50 87 GLU A O 1
ATOM 656 N N . CYS A 1 88 ? -2.843 -1.419 12.046 1.00 92.56 88 CYS A N 1
ATOM 657 C CA . CYS A 1 88 ? -1.859 -1.509 10.978 1.00 92.56 88 CYS A CA 1
ATOM 658 C C . CYS A 1 88 ? -2.485 -2.076 9.707 1.00 92.56 88 CYS A C 1
ATOM 660 O O . CYS A 1 88 ? -3.554 -2.692 9.721 1.00 92.56 88 CYS A O 1
ATOM 662 N N . TRP A 1 89 ? -1.851 -1.807 8.577 1.00 95.38 89 TRP A N 1
ATOM 663 C CA . TRP A 1 89 ? -2.253 -2.340 7.286 1.00 95.38 89 TRP A CA 1
ATOM 664 C C . TRP A 1 89 ? -1.133 -3.229 6.768 1.00 95.38 89 TRP A C 1
ATOM 666 O O . TRP A 1 89 ? 0.034 -2.855 6.806 1.00 95.38 89 TRP A O 1
ATOM 676 N N . GLU A 1 90 ? -1.491 -4.419 6.315 1.00 94.69 90 GLU A N 1
ATOM 677 C CA . GLU A 1 90 ? -0.568 -5.370 5.717 1.00 94.69 90 GLU A CA 1
ATOM 678 C C . GLU A 1 90 ? -0.665 -5.249 4.201 1.00 94.69 90 GLU A C 1
ATOM 680 O O . GLU A 1 90 ? -1.753 -5.381 3.637 1.00 94.69 90 GLU A O 1
ATOM 685 N N . VAL A 1 91 ? 0.467 -5.015 3.547 1.00 95.06 91 VAL A N 1
ATOM 686 C CA . VAL A 1 91 ? 0.594 -5.055 2.091 1.00 95.06 91 VAL A CA 1
ATOM 687 C C . VAL A 1 91 ? 1.394 -6.294 1.735 1.00 95.06 91 VAL A C 1
ATOM 689 O O . VAL A 1 91 ? 2.557 -6.425 2.107 1.00 95.06 91 VAL A O 1
ATOM 692 N N . HIS A 1 92 ? 0.749 -7.212 1.034 1.00 94.94 92 HIS A N 1
ATOM 693 C CA . HIS A 1 92 ? 1.338 -8.436 0.520 1.00 94.94 92 HIS A CA 1
ATOM 694 C C . HIS A 1 92 ? 1.709 -8.176 -0.934 1.00 94.94 92 HIS A C 1
ATOM 696 O O . HIS A 1 92 ? 0.835 -7.863 -1.736 1.00 94.94 92 HIS A O 1
ATOM 702 N N . LEU A 1 93 ? 2.989 -8.272 -1.260 1.00 92.44 93 LEU A N 1
ATOM 703 C CA . LEU A 1 93 ? 3.510 -8.184 -2.616 1.00 92.44 93 LEU A CA 1
ATOM 704 C C . LEU A 1 93 ? 3.920 -9.592 -3.013 1.00 92.44 93 LEU A C 1
ATOM 706 O O . LEU A 1 93 ? 4.801 -10.166 -2.383 1.00 92.44 93 LEU A O 1
ATOM 710 N N . VAL A 1 94 ? 3.225 -10.165 -3.988 1.00 92.00 94 VAL A N 1
ATOM 711 C CA . VAL A 1 94 ? 3.435 -11.537 -4.448 1.00 92.00 94 VAL A CA 1
ATOM 712 C C . VAL A 1 94 ? 3.986 -11.479 -5.848 1.00 92.00 94 VAL A C 1
ATOM 714 O O . VAL A 1 94 ? 3.376 -10.870 -6.732 1.00 92.00 94 VAL A O 1
ATOM 717 N N . GLY A 1 95 ? 5.099 -12.155 -6.075 1.00 88.44 95 GLY A N 1
ATOM 718 C CA . GLY A 1 95 ? 5.646 -12.210 -7.412 1.00 88.44 95 GLY A CA 1
ATOM 719 C C . GLY A 1 95 ? 6.260 -10.879 -7.882 1.00 88.44 95 GLY A C 1
ATOM 720 O O . GLY A 1 95 ? 6.245 -10.642 -9.087 1.00 88.44 95 GLY A O 1
ATOM 721 N N . VAL A 1 96 ? 6.778 -10.036 -6.975 1.00 88.12 96 VAL A N 1
ATOM 722 C CA . VAL A 1 96 ? 7.333 -8.705 -7.293 1.00 88.12 96 VAL A CA 1
ATOM 723 C C . VAL A 1 96 ? 8.866 -8.724 -7.297 1.00 88.12 96 VAL A C 1
ATOM 725 O O . VAL A 1 96 ? 9.491 -9.442 -6.517 1.00 88.12 96 VAL A O 1
ATOM 728 N N . ASP A 1 97 ? 9.486 -7.946 -8.186 1.00 88.94 97 ASP A N 1
ATOM 729 C CA . ASP A 1 97 ? 10.942 -7.794 -8.232 1.00 88.94 97 ASP A CA 1
ATOM 730 C C . ASP A 1 97 ? 11.481 -6.931 -7.056 1.00 88.94 97 ASP A C 1
ATOM 732 O O . ASP A 1 97 ? 10.782 -6.039 -6.557 1.00 88.94 97 ASP A O 1
ATOM 736 N N . PRO A 1 98 ? 12.741 -7.129 -6.620 1.00 87.56 98 PRO A N 1
ATOM 737 C CA . PRO A 1 98 ? 13.342 -6.392 -5.512 1.00 87.56 98 PRO A CA 1
ATOM 738 C C . PRO A 1 98 ? 13.342 -4.868 -5.664 1.00 87.56 98 PRO A C 1
ATOM 740 O O . PRO A 1 98 ? 13.290 -4.161 -4.657 1.00 87.56 98 PRO A O 1
ATOM 743 N N . ALA A 1 99 ? 13.409 -4.328 -6.887 1.00 89.31 99 ALA A N 1
ATOM 744 C CA . ALA A 1 99 ? 13.420 -2.881 -7.098 1.00 89.31 99 ALA A CA 1
ATOM 745 C C . ALA A 1 99 ? 12.024 -2.272 -6.889 1.00 89.31 99 ALA A C 1
ATOM 747 O O . ALA A 1 99 ? 11.902 -1.137 -6.421 1.00 89.31 99 ALA A O 1
ATOM 748 N N . SER A 1 100 ? 10.966 -3.014 -7.207 1.00 88.94 100 SER A N 1
ATOM 749 C CA . SER A 1 100 ? 9.570 -2.641 -6.951 1.00 88.94 100 SER A CA 1
ATOM 750 C C . SER A 1 100 ? 9.167 -2.800 -5.498 1.00 88.94 100 SER A C 1
ATOM 752 O O . SER A 1 100 ? 8.578 -1.883 -4.920 1.00 88.94 100 SER A O 1
ATOM 754 N N . ASP A 1 101 ? 9.586 -3.888 -4.865 1.00 90.62 101 ASP A N 1
ATOM 755 C CA . ASP A 1 101 ? 9.447 -4.070 -3.425 1.00 90.62 101 ASP A CA 1
ATOM 756 C C . ASP A 1 101 ? 10.160 -2.950 -2.636 1.00 90.62 101 ASP A C 1
ATOM 758 O O . ASP A 1 101 ? 9.561 -2.290 -1.778 1.00 90.62 101 ASP A O 1
ATOM 762 N N . ALA A 1 102 ? 11.416 -2.640 -2.983 1.00 90.50 102 ALA A N 1
ATOM 763 C CA . ALA A 1 102 ? 12.164 -1.549 -2.362 1.00 90.50 102 ALA A CA 1
ATOM 764 C C . ALA A 1 102 ? 11.489 -0.184 -2.562 1.00 90.50 102 ALA A C 1
ATOM 766 O O . ALA A 1 102 ? 11.399 0.595 -1.612 1.00 90.50 102 ALA A O 1
ATOM 767 N N . ALA A 1 103 ? 10.975 0.095 -3.761 1.00 92.06 103 ALA A N 1
ATOM 768 C CA . ALA A 1 103 ? 10.299 1.353 -4.060 1.00 92.06 103 ALA A CA 1
ATOM 769 C C . ALA A 1 103 ? 9.025 1.551 -3.228 1.00 92.06 103 ALA A C 1
ATOM 771 O O . ALA A 1 103 ? 8.802 2.642 -2.706 1.00 92.06 103 ALA A O 1
ATOM 772 N N . ILE A 1 104 ? 8.217 0.500 -3.047 1.00 91.81 104 ILE A N 1
ATOM 773 C CA . ILE A 1 104 ? 6.999 0.560 -2.225 1.00 91.81 104 ILE A CA 1
ATOM 774 C C . ILE A 1 104 ? 7.353 0.753 -0.746 1.00 91.81 104 ILE A C 1
ATOM 776 O O . ILE A 1 104 ? 6.719 1.561 -0.061 1.00 91.81 104 ILE A O 1
ATOM 780 N N . ARG A 1 105 ? 8.393 0.072 -0.243 1.00 92.12 105 ARG A N 1
ATOM 781 C CA . ARG A 1 105 ? 8.875 0.292 1.132 1.00 92.12 105 ARG A CA 1
ATOM 782 C C . ARG A 1 105 ? 9.406 1.707 1.339 1.00 92.12 105 ARG A C 1
ATOM 784 O O . ARG A 1 105 ? 9.147 2.301 2.383 1.00 92.12 105 ARG A O 1
ATOM 791 N N . GLU A 1 106 ? 10.133 2.245 0.367 1.00 92.81 106 GLU A N 1
ATOM 792 C CA . GLU A 1 106 ? 10.682 3.598 0.440 1.00 92.81 106 GLU A CA 1
ATOM 793 C C . GLU A 1 106 ? 9.576 4.655 0.392 1.00 92.81 106 GLU A C 1
ATOM 795 O O . GLU A 1 106 ? 9.558 5.565 1.220 1.00 92.81 106 GLU A O 1
ATOM 800 N N . ALA A 1 107 ? 8.578 4.467 -0.473 1.00 92.81 107 ALA A N 1
ATOM 801 C CA . ALA A 1 107 ? 7.380 5.296 -0.504 1.00 92.81 107 ALA A CA 1
ATOM 802 C C . ALA A 1 107 ? 6.628 5.270 0.835 1.00 92.81 107 ALA A C 1
ATOM 804 O O . ALA A 1 107 ? 6.197 6.315 1.318 1.00 92.81 107 ALA A O 1
ATOM 805 N N . GLY A 1 108 ? 6.531 4.105 1.479 1.00 91.44 108 GLY A N 1
ATOM 806 C CA . GLY A 1 108 ? 5.948 3.983 2.814 1.00 91.44 108 GLY A CA 1
ATOM 807 C C . GLY A 1 108 ? 6.780 4.608 3.935 1.00 91.44 108 GLY A C 1
ATOM 808 O O . GLY A 1 108 ? 6.212 4.949 4.959 1.00 91.44 108 GLY A O 1
ATOM 809 N N . ARG A 1 109 ? 8.097 4.775 3.771 1.00 91.31 109 ARG A N 1
ATOM 810 C CA . ARG A 1 109 ? 8.982 5.352 4.802 1.00 91.31 109 ARG A CA 1
ATOM 811 C C . ARG A 1 109 ? 9.209 6.858 4.631 1.00 91.31 109 ARG A C 1
ATOM 813 O O . ARG A 1 109 ? 9.428 7.572 5.611 1.00 91.31 109 ARG A O 1
ATOM 820 N N . HIS A 1 110 ? 9.209 7.329 3.389 1.00 91.44 110 HIS A N 1
ATOM 821 C CA . HIS A 1 110 ? 9.614 8.689 3.028 1.00 91.44 110 HIS A CA 1
ATOM 822 C C . HIS A 1 110 ? 8.535 9.474 2.279 1.00 91.44 110 HIS A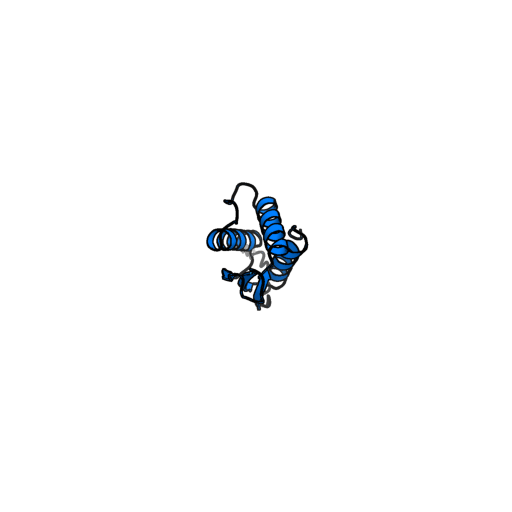 C 1
ATOM 824 O O . HIS A 1 110 ? 8.661 10.687 2.132 1.00 91.44 110 HIS A O 1
ATOM 830 N N . GLY A 1 111 ? 7.450 8.824 1.852 1.00 88.25 111 GLY A N 1
ATOM 831 C CA . GLY A 1 111 ? 6.347 9.482 1.153 1.00 88.25 111 GLY A CA 1
ATOM 832 C C . GLY A 1 111 ? 6.634 9.808 -0.312 1.00 88.25 111 GLY A C 1
ATOM 833 O O . GLY A 1 111 ? 5.923 10.617 -0.904 1.00 88.25 111 GLY A O 1
ATOM 834 N N . THR A 1 112 ? 7.655 9.190 -0.909 1.00 89.88 112 THR A N 1
ATOM 835 C CA . THR A 1 112 ? 8.057 9.406 -2.307 1.00 89.88 112 THR A CA 1
ATOM 836 C C . THR A 1 112 ? 8.528 8.107 -2.946 1.00 89.88 112 THR A C 1
ATOM 838 O O . THR A 1 112 ? 9.258 7.347 -2.311 1.00 89.88 112 THR A O 1
ATOM 841 N N . PHE A 1 113 ? 8.174 7.877 -4.211 1.00 87.00 113 PHE A N 1
ATOM 842 C CA . PHE A 1 113 ? 8.777 6.799 -4.994 1.00 87.00 113 PHE A CA 1
ATOM 843 C C . PHE A 1 113 ? 10.170 7.210 -5.495 1.00 87.00 113 PHE A C 1
ATOM 845 O O . PHE A 1 113 ? 10.350 8.367 -5.888 1.00 87.00 113 PHE A O 1
ATOM 852 N N . PRO A 1 114 ? 11.162 6.300 -5.474 1.00 82.19 114 PRO A N 1
ATOM 853 C CA . PRO A 1 114 ? 12.442 6.541 -6.125 1.00 82.19 114 PRO A CA 1
ATOM 854 C C . PRO A 1 114 ? 12.241 6.651 -7.643 1.00 82.19 114 PRO A C 1
ATOM 856 O O . PRO A 1 114 ? 11.442 5.902 -8.214 1.00 82.19 114 PRO A O 1
ATOM 859 N N . ALA A 1 115 ? 12.955 7.603 -8.248 1.00 68.31 115 ALA A N 1
ATOM 860 C CA . ALA A 1 115 ? 12.972 7.839 -9.692 1.00 68.31 115 ALA A CA 1
ATOM 861 C C . ALA A 1 115 ? 13.585 6.669 -10.471 1.00 68.31 115 ALA A C 1
ATOM 863 O O . ALA A 1 115 ? 14.455 5.969 -9.898 1.00 68.31 115 ALA A O 1
#

Radius of gyration: 19.39 Å; chains: 1; bounding box: 36×26×83 Å

Secondary structure (DSSP, 8-state):
----------------TT---EEEEEEE-HHHHHHHHHHHHHHHGGGS----SHHHHHHHHHHHHHHTT---EEEEEEE---SSS--EEEEEEEEE-HHHHHHHHHHHHHSS---

Foldseek 3Di:
DDDDDDDDDDDCPPPPPPLPFDKDKDKADPQLVVLLQLQLCVVCPPVADRCPDQVRVQVSLVVVCVVVVWDWGKGKDWDPADPPRHTIIMIITGRTGPLSVVQSSCSSVPSHGDD